Protein AF-A0A326GI86-F1 (afdb_monomer)

Nearest PDB structures (foldseek):
  3mau-assembly2_D  TM=6.169E-01  e=6.995E-01  Symbiobacterium thermophilum
  3mbb-assembly1_B  TM=6.136E-01  e=7.950E-01  Symbiobacterium thermophilum
  3maf-a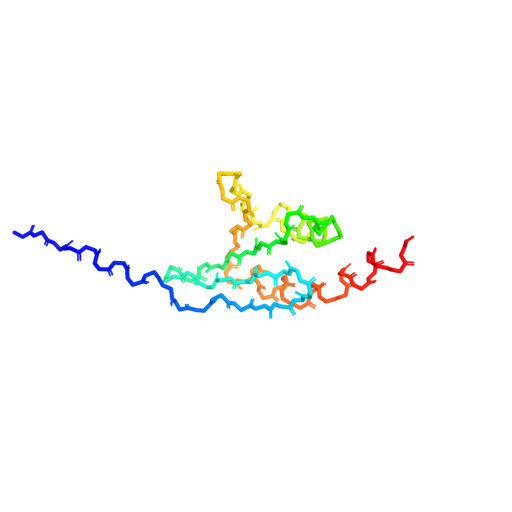ssembly1_B  TM=6.037E-01  e=9.632E-01  Symbiobacterium thermophilum
  5k1r-assembly1_A  TM=5.986E-01  e=1.507E+00  Burkholderia pseudomallei K96243
  4q6r-assembly1_B  TM=5.107E-01  e=1.326E+00  Homo sapiens

Foldseek 3Di:
DDPPPPVPPDDDQDDLDDQWTWDQDPVQKIKIAGHPPPPQLLVLCCVLQPPAWDQDPVVGITIHHNVSVVVSSVCRVVSSVVSVVD

Radius of gyration: 14.04 Å; Cα contacts (8 Å, |Δi|>4): 115; chains: 1; bounding box: 31×36×36 Å

Solvent-accessible surface area (backbone atoms only — not comparable to full-atom values): 5076 Å² total; per-residue (Å²): 142,76,85,75,79,79,70,84,81,83,79,58,80,41,77,76,49,100,54,30,38,32,32,68,43,96,89,56,33,30,36,41,29,41,38,94,85,33,62,49,44,44,51,36,48,47,69,63,33,60,94,68,36,47,79,40,78,95,75,57,31,36,43,22,48,52,72,52,37,54,53,42,66,69,46,45,65,56,41,40,51,54,55,72,75,108

pLDDT: mean 81.36, std 16.44, range [37.09, 94.25]

Secondary structure (DSSP, 8-state):
----------S-EEEEETTEEEEE-TTS-EEEEE-TT-HHHHHHHHHHHTTTSEEETTTTEEEE-HHHHHHHHHHHHHHHHHHHH-

Mean predicted aligned error: 7.56 Å

Structure (mmCIF, N/CA/C/O backbone):
data_AF-A0A326GI86-F1
#
_entry.id   AF-A0A326GI86-F1
#
loop_
_atom_site.group_PDB
_atom_site.id
_atom_site.type_symbol
_atom_site.label_atom_id
_atom_site.label_alt_id
_atom_site.label_comp_id
_atom_site.label_asym_id
_atom_site.label_entity_id
_atom_site.label_seq_id
_atom_site.pdbx_PDB_ins_code
_atom_site.Cartn_x
_atom_site.Cartn_y
_atom_site.Cartn_z
_atom_site.occupancy
_atom_site.B_iso_or_equiv
_atom_site.auth_seq_id
_atom_site.auth_comp_id
_atom_site.auth_asym_id
_atom_site.auth_atom_id
_atom_site.pdbx_PDB_model_num
ATOM 1 N N . MET A 1 1 ? -15.141 27.612 22.752 1.00 38.66 1 MET A N 1
ATOM 2 C CA . MET A 1 1 ? -14.533 26.262 22.782 1.00 38.66 1 MET A CA 1
ATOM 3 C C . MET A 1 1 ? -14.240 25.841 21.350 1.00 38.66 1 MET A C 1
ATOM 5 O O . MET A 1 1 ? -15.139 25.388 20.664 1.00 38.66 1 MET A O 1
ATOM 9 N N . ILE A 1 2 ? -13.023 26.063 20.855 1.00 41.19 2 ILE A N 1
ATOM 10 C CA . ILE A 1 2 ? -12.614 25.578 19.531 1.00 41.19 2 ILE A CA 1
ATOM 11 C C . ILE A 1 2 ? -11.231 24.976 19.745 1.00 41.19 2 ILE A C 1
ATOM 13 O O . ILE A 1 2 ? -10.246 25.703 19.867 1.00 41.19 2 ILE A O 1
ATOM 17 N N . ARG A 1 3 ? -11.163 23.652 19.917 1.00 38.88 3 ARG A N 1
ATOM 18 C CA . ARG A 1 3 ? -9.882 22.943 19.948 1.00 38.88 3 ARG A CA 1
ATOM 19 C C . ARG A 1 3 ? -9.300 23.057 18.543 1.00 38.88 3 ARG A C 1
ATOM 21 O O . ARG A 1 3 ? -9.701 22.324 17.644 1.00 38.88 3 ARG A O 1
ATOM 28 N N . ARG A 1 4 ? -8.405 24.031 18.349 1.00 44.31 4 ARG A N 1
ATOM 29 C CA . ARG A 1 4 ? -7.464 24.051 17.228 1.00 44.31 4 ARG A CA 1
ATOM 30 C C . ARG A 1 4 ? -6.835 22.664 17.181 1.00 44.31 4 ARG A C 1
ATOM 32 O O . ARG A 1 4 ? -6.110 22.294 18.099 1.00 44.31 4 ARG A O 1
ATOM 39 N N . TYR A 1 5 ? -7.145 21.895 16.144 1.00 44.09 5 TYR A N 1
ATOM 40 C CA . TYR A 1 5 ? -6.327 20.755 15.768 1.00 44.09 5 TYR A CA 1
ATOM 41 C C . TYR A 1 5 ? -4.962 21.330 15.375 1.00 44.09 5 TYR A C 1
ATOM 43 O O . TYR A 1 5 ? -4.737 21.660 14.212 1.00 44.09 5 TYR A O 1
ATOM 51 N N . CYS A 1 6 ? -4.062 21.501 16.347 1.00 37.09 6 CYS A N 1
ATOM 52 C CA . CYS A 1 6 ? -2.631 21.532 16.084 1.00 37.09 6 CYS A CA 1
ATOM 53 C C . CYS A 1 6 ? -2.299 20.146 15.540 1.00 37.09 6 CYS A C 1
ATOM 55 O O . CYS A 1 6 ? -1.990 19.220 16.283 1.00 37.09 6 CYS A O 1
ATOM 57 N N . ARG A 1 7 ? -2.515 19.959 14.238 1.00 43.31 7 ARG A N 1
ATOM 58 C CA . ARG A 1 7 ? -2.054 18.770 13.551 1.00 43.31 7 ARG A CA 1
ATOM 59 C C . ARG A 1 7 ? -0.567 18.988 13.371 1.00 43.31 7 ARG A C 1
ATOM 61 O O . ARG A 1 7 ? -0.151 19.594 12.389 1.00 43.31 7 ARG A O 1
ATOM 68 N N . ASP A 1 8 ? 0.184 18.538 14.363 1.00 41.41 8 ASP A N 1
ATOM 69 C CA . ASP A 1 8 ? 1.613 18.300 14.262 1.00 41.41 8 ASP A CA 1
ATOM 70 C C . ASP A 1 8 ? 1.803 17.269 13.134 1.00 41.41 8 ASP A C 1
ATOM 72 O O . ASP A 1 8 ? 1.693 16.056 13.303 1.00 41.41 8 ASP A O 1
ATOM 76 N N . LYS A 1 9 ? 1.829 17.764 11.893 1.00 44.56 9 LYS A N 1
ATOM 77 C CA . LYS A 1 9 ? 2.038 16.976 10.683 1.00 44.56 9 LYS A CA 1
ATOM 78 C C . LYS A 1 9 ? 3.503 17.150 10.344 1.00 44.56 9 LYS A C 1
ATOM 80 O O . LYS A 1 9 ? 3.794 18.054 9.569 1.00 44.56 9 LYS A O 1
ATOM 85 N N . SER A 1 10 ? 4.386 16.324 10.891 1.00 46.91 10 SER A N 1
ATOM 86 C CA . SER A 1 10 ? 5.603 15.825 10.225 1.00 46.91 10 SER A CA 1
ATOM 87 C C . SER A 1 10 ? 6.577 15.273 11.257 1.00 46.91 10 SER A C 1
ATOM 89 O O . SER A 1 10 ? 7.615 15.875 11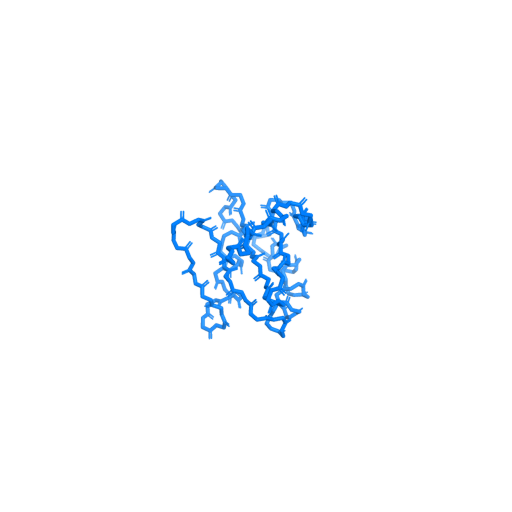.471 1.00 46.91 10 SER A O 1
ATOM 91 N N . GLU A 1 11 ? 6.320 14.099 11.827 1.00 47.44 11 GLU A N 1
ATOM 92 C CA . GLU A 1 11 ? 7.433 13.290 12.328 1.00 47.44 11 GLU A CA 1
ATOM 93 C C . GLU A 1 11 ? 7.239 11.834 11.916 1.00 47.44 11 GLU A C 1
ATOM 95 O O . GLU A 1 11 ? 6.220 11.211 12.204 1.00 47.44 11 GLU A O 1
ATOM 100 N N . GLY A 1 12 ? 8.221 11.320 11.168 1.00 59.88 12 GLY A N 1
ATOM 101 C CA . GLY A 1 12 ? 8.375 9.891 10.917 1.00 59.88 12 GLY A CA 1
ATOM 102 C C . GLY A 1 12 ? 8.067 9.391 9.508 1.00 59.88 12 GLY A C 1
ATOM 103 O O . GLY A 1 12 ? 7.594 8.265 9.382 1.00 59.88 12 GLY A O 1
ATOM 104 N N . LYS A 1 13 ? 8.345 10.153 8.437 1.00 66.44 13 LYS A N 1
ATOM 105 C CA . LYS A 1 13 ? 8.538 9.504 7.127 1.00 66.44 13 LYS A CA 1
ATOM 106 C C . LYS A 1 13 ? 9.861 8.744 7.169 1.00 66.44 13 LYS A C 1
ATOM 108 O O . LYS A 1 13 ? 10.921 9.362 7.219 1.00 66.44 13 LYS A O 1
ATOM 113 N N . ARG A 1 14 ? 9.802 7.416 7.182 1.00 76.88 14 ARG A N 1
ATOM 114 C CA . ARG A 1 14 ? 10.969 6.535 7.209 1.00 76.88 14 ARG A CA 1
ATOM 115 C C . ARG A 1 14 ? 11.126 5.862 5.855 1.00 76.88 14 ARG A C 1
ATOM 117 O O . ARG A 1 14 ? 10.205 5.216 5.365 1.00 76.88 14 ARG A O 1
ATOM 124 N N . THR A 1 15 ? 12.304 5.982 5.261 1.00 79.31 15 THR A N 1
ATOM 125 C CA . THR A 1 15 ? 12.649 5.214 4.063 1.00 79.31 15 THR A CA 1
ATOM 126 C C . THR A 1 15 ? 12.843 3.750 4.452 1.00 79.31 15 THR A C 1
ATOM 128 O O . THR A 1 15 ? 13.678 3.448 5.304 1.00 79.31 15 THR A O 1
ATOM 131 N N . MET A 1 16 ? 12.059 2.854 3.852 1.00 75.25 16 MET A N 1
ATOM 132 C CA . MET A 1 16 ? 12.145 1.406 4.083 1.00 75.25 16 MET A CA 1
ATOM 133 C C . MET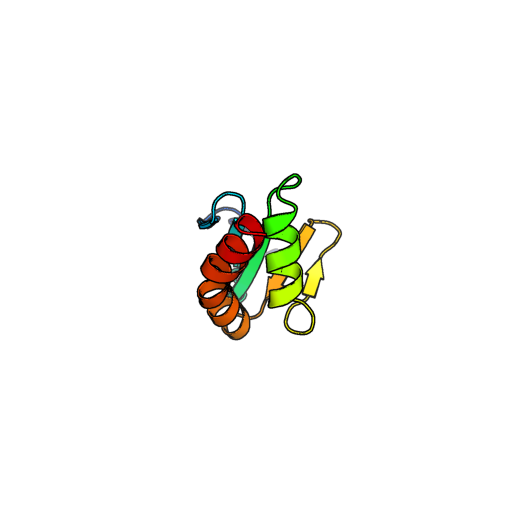 A 1 16 ? 13.106 0.746 3.094 1.00 75.25 16 MET A C 1
ATOM 135 O O . MET A 1 16 ? 14.045 0.060 3.484 1.00 75.25 16 MET A O 1
ATOM 139 N N . CYS A 1 17 ? 12.887 0.980 1.801 1.00 72.06 17 CYS A N 1
ATOM 140 C CA . CYS A 1 17 ? 13.710 0.491 0.693 1.00 72.06 17 CYS A CA 1
ATOM 141 C C . CYS A 1 17 ? 13.959 1.647 -0.282 1.00 72.06 17 CYS A C 1
ATOM 143 O O . CYS A 1 17 ? 13.266 2.660 -0.211 1.00 72.06 17 CYS A O 1
ATOM 145 N N . ALA A 1 18 ? 14.953 1.530 -1.166 1.00 68.94 18 ALA A N 1
ATOM 146 C CA . ALA A 1 18 ? 15.293 2.590 -2.118 1.00 68.94 18 ALA A CA 1
ATOM 147 C C . ALA A 1 18 ? 14.073 2.961 -2.979 1.00 68.94 18 ALA A C 1
ATOM 149 O O . ALA A 1 18 ? 13.735 2.204 -3.880 1.00 68.94 18 ALA A O 1
ATOM 150 N N . GLY A 1 19 ? 13.435 4.094 -2.659 1.00 79.88 19 GLY A N 1
ATOM 151 C CA . GLY A 1 19 ? 12.224 4.592 -3.316 1.00 79.88 19 GLY A CA 1
ATOM 152 C C . GLY A 1 19 ? 10.926 4.436 -2.514 1.00 79.88 19 GLY A C 1
ATOM 153 O O . GLY A 1 19 ? 9.955 5.108 -2.839 1.00 79.88 19 GLY A O 1
ATOM 154 N N . ILE A 1 20 ? 10.886 3.638 -1.438 1.00 87.06 20 ILE A N 1
ATOM 155 C CA . ILE A 1 20 ? 9.659 3.385 -0.662 1.00 87.06 20 ILE A CA 1
ATOM 156 C C . ILE A 1 20 ? 9.705 4.058 0.707 1.00 87.06 20 ILE A C 1
ATOM 158 O O . ILE A 1 20 ? 10.561 3.773 1.550 1.00 87.06 20 ILE A O 1
ATOM 162 N N . LEU A 1 21 ? 8.728 4.929 0.925 1.00 90.25 21 LEU A N 1
ATOM 163 C CA . LEU A 1 21 ? 8.492 5.679 2.142 1.00 90.25 21 LEU A CA 1
ATOM 164 C C . LEU A 1 21 ? 7.373 5.035 2.952 1.00 90.25 21 LEU A C 1
ATOM 166 O O . LEU A 1 21 ? 6.305 4.707 2.435 1.00 90.25 21 LEU A O 1
ATOM 170 N N . GLU A 1 22 ? 7.616 4.926 4.247 1.00 90.56 22 GLU A N 1
ATOM 171 C CA . GLU A 1 22 ? 6.627 4.581 5.248 1.00 90.56 22 GLU A CA 1
ATOM 172 C C . GLU A 1 22 ? 6.331 5.796 6.126 1.00 90.56 22 GLU A C 1
ATOM 174 O O . GLU A 1 22 ? 7.245 6.542 6.476 1.00 90.56 22 GLU A O 1
ATOM 179 N N . GLN A 1 23 ? 5.079 5.972 6.539 1.00 90.94 23 GLN A N 1
ATOM 180 C CA . GLN A 1 23 ? 4.723 6.928 7.579 1.00 90.94 23 GLN A CA 1
ATOM 181 C C . GLN A 1 23 ? 3.679 6.349 8.535 1.00 90.94 23 GLN A C 1
ATOM 183 O O . GLN A 1 23 ? 2.582 5.976 8.126 1.00 90.94 23 GLN A O 1
ATOM 188 N N . ALA A 1 24 ? 3.996 6.328 9.828 1.00 89.50 24 ALA A N 1
ATOM 189 C CA . ALA A 1 24 ? 3.013 6.025 10.861 1.00 89.50 24 ALA A CA 1
ATOM 190 C C . ALA A 1 24 ? 2.073 7.224 11.075 1.00 89.50 24 ALA A C 1
ATOM 192 O O . ALA A 1 24 ? 2.497 8.382 11.104 1.00 89.50 24 ALA A O 1
ATOM 193 N N . LEU A 1 25 ? 0.783 6.943 11.209 1.00 87.25 25 LEU A N 1
ATOM 194 C CA . LEU A 1 25 ? -0.262 7.912 11.507 1.00 87.25 25 LEU A CA 1
ATOM 195 C C . LEU A 1 25 ? -0.612 7.874 13.006 1.00 87.25 25 LEU A C 1
ATOM 197 O O . LEU A 1 25 ? -0.463 6.833 13.649 1.00 87.25 25 LEU A O 1
ATOM 201 N N . PRO A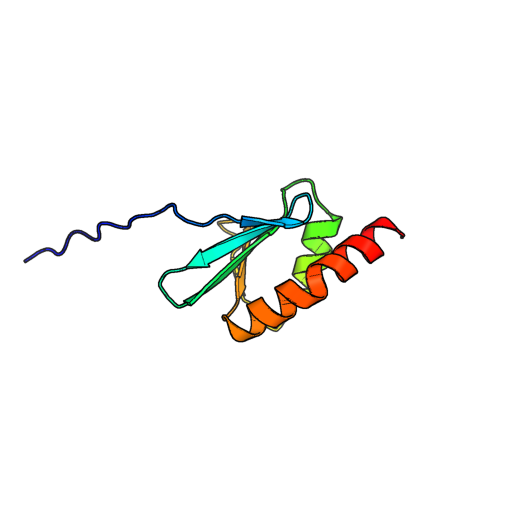 1 26 ? -1.116 8.983 13.578 1.00 80.81 26 PRO A N 1
ATOM 202 C CA . PRO A 1 26 ? -1.484 9.055 14.997 1.00 80.81 26 PRO A CA 1
ATOM 203 C C . PRO A 1 26 ? -2.639 8.117 15.383 1.00 80.81 26 PRO A C 1
ATOM 205 O O . PRO A 1 26 ? -2.789 7.773 16.548 1.00 80.81 26 PRO A O 1
ATOM 208 N N . ASP A 1 27 ? -3.444 7.689 14.412 1.00 81.94 27 ASP A N 1
ATOM 209 C CA . ASP A 1 27 ? -4.494 6.676 14.556 1.00 81.94 27 ASP A CA 1
ATOM 210 C C . ASP A 1 27 ? -3.962 5.227 14.570 1.00 81.94 27 ASP A C 1
ATOM 212 O O . ASP A 1 27 ? -4.747 4.285 14.644 1.00 81.94 27 ASP A O 1
ATOM 216 N N . GLY A 1 28 ? -2.640 5.029 14.515 1.00 85.69 28 GLY A N 1
ATOM 217 C CA . GLY A 1 28 ? -1.987 3.715 14.552 1.00 85.69 28 GLY A CA 1
ATOM 218 C C . GLY A 1 28 ? -1.878 3.029 13.189 1.00 85.69 28 GLY A C 1
ATOM 219 O O . GLY A 1 28 ? -1.154 2.043 13.056 1.00 85.69 28 GLY A O 1
ATOM 220 N N . ASN A 1 29 ? -2.542 3.562 12.160 1.00 90.38 29 ASN A N 1
ATOM 221 C CA . ASN A 1 29 ? -2.355 3.108 10.788 1.00 90.38 29 ASN A CA 1
ATOM 222 C C . ASN A 1 29 ? -0.991 3.531 10.239 1.00 90.38 29 ASN A C 1
ATOM 224 O O . ASN A 1 29 ? -0.322 4.428 10.748 1.00 90.38 29 ASN A O 1
ATOM 228 N N . VAL A 1 30 ? -0.585 2.888 9.154 1.00 92.44 30 VAL A N 1
ATOM 229 C CA . VAL A 1 30 ? 0.682 3.146 8.478 1.00 92.44 30 VAL A CA 1
ATOM 230 C C . VAL A 1 30 ? 0.409 3.372 7.003 1.00 92.44 30 VAL A C 1
ATOM 232 O O . VAL A 1 30 ? -0.358 2.633 6.384 1.00 92.44 30 VAL A O 1
ATOM 235 N N . THR A 1 31 ? 1.031 4.396 6.430 1.00 93.50 31 THR A N 1
ATOM 236 C CA . THR A 1 31 ? 0.997 4.638 4.994 1.00 93.50 31 THR A CA 1
ATOM 237 C C . THR A 1 31 ? 2.281 4.166 4.333 1.00 93.50 31 THR A C 1
ATOM 239 O O . THR A 1 31 ? 3.372 4.365 4.864 1.00 93.50 31 THR A O 1
ATOM 242 N N . PHE A 1 32 ? 2.145 3.561 3.155 1.00 92.88 32 PHE A N 1
ATOM 243 C CA . PHE A 1 32 ? 3.260 3.178 2.295 1.00 92.88 32 PHE A CA 1
ATOM 244 C C . PHE A 1 32 ? 3.143 3.866 0.943 1.00 92.88 32 PHE A C 1
ATOM 246 O O . PHE A 1 32 ? 2.085 3.840 0.310 1.00 92.88 32 PHE A O 1
ATOM 253 N N . GLN A 1 33 ? 4.236 4.460 0.485 1.00 92.81 33 GLN A N 1
ATOM 254 C CA . GLN A 1 33 ? 4.310 5.184 -0.774 1.00 92.81 33 GLN A CA 1
ATOM 255 C C . GLN A 1 33 ? 5.623 4.856 -1.477 1.00 92.81 33 GLN A C 1
ATOM 257 O O . GLN A 1 33 ? 6.688 5.099 -0.923 1.00 92.81 33 GLN A O 1
ATOM 262 N N . ALA A 1 34 ? 5.547 4.340 -2.700 1.00 91.19 34 ALA A N 1
ATOM 263 C CA . ALA A 1 34 ? 6.703 4.263 -3.585 1.00 91.19 34 ALA A CA 1
ATOM 264 C C . ALA A 1 34 ? 6.907 5.602 -4.313 1.00 91.19 34 ALA A C 1
ATOM 266 O O . ALA A 1 34 ? 5.965 6.391 -4.464 1.00 91.19 34 ALA A O 1
ATOM 267 N N . ALA A 1 35 ? 8.133 5.860 -4.765 1.00 88.06 35 ALA A N 1
ATOM 268 C CA . ALA A 1 35 ? 8.447 6.974 -5.647 1.00 88.06 35 ALA A CA 1
ATOM 269 C C . ALA A 1 35 ? 7.640 6.863 -6.949 1.00 88.06 35 ALA A C 1
ATOM 271 O O . ALA A 1 35 ? 7.182 5.783 -7.332 1.00 88.06 35 ALA A O 1
ATOM 272 N N . HIS A 1 36 ? 7.420 7.995 -7.621 1.00 84.06 36 HIS A N 1
ATOM 273 C CA . HIS A 1 36 ? 6.538 8.024 -8.787 1.00 84.06 36 HIS A CA 1
ATOM 274 C C . HIS A 1 36 ? 7.063 7.150 -9.937 1.00 84.06 36 HIS A C 1
ATOM 276 O O . HIS A 1 36 ? 6.267 6.494 -10.604 1.00 84.06 36 HIS A O 1
ATOM 282 N N . ASP A 1 37 ? 8.376 7.155 -10.129 1.00 86.56 37 ASP A N 1
ATOM 283 C CA . ASP A 1 37 ? 9.138 6.439 -11.153 1.00 86.56 37 ASP A CA 1
ATOM 284 C C . ASP A 1 37 ? 9.588 5.030 -10.722 1.00 86.56 37 ASP A C 1
ATOM 286 O O . ASP A 1 37 ? 10.151 4.289 -11.522 1.00 86.56 37 ASP A O 1
ATOM 290 N N . ASP A 1 38 ? 9.308 4.619 -9.481 1.00 86.81 38 ASP A N 1
ATOM 291 C CA . ASP A 1 38 ? 9.686 3.298 -8.972 1.00 86.81 38 ASP A CA 1
ATOM 292 C C . ASP A 1 38 ? 8.588 2.268 -9.274 1.00 86.81 38 ASP A C 1
ATOM 294 O O . ASP A 1 38 ? 7.778 1.910 -8.414 1.00 86.81 38 ASP A O 1
ATOM 298 N N . GLU A 1 39 ? 8.517 1.821 -10.529 1.00 89.06 39 GLU A N 1
ATOM 299 C CA . GLU A 1 39 ? 7.533 0.827 -10.984 1.00 89.06 39 GLU A CA 1
ATOM 300 C C . GLU A 1 39 ? 7.615 -0.475 -10.172 1.00 89.06 39 GLU A C 1
ATOM 302 O O . GLU A 1 39 ? 6.585 -1.028 -9.781 1.00 89.06 39 GLU A O 1
ATOM 307 N N . ILE A 1 40 ? 8.834 -0.911 -9.836 1.00 89.94 40 ILE A N 1
ATOM 308 C CA . ILE A 1 40 ? 9.085 -2.105 -9.020 1.00 89.94 40 ILE A CA 1
ATOM 309 C C . ILE A 1 40 ? 8.522 -1.915 -7.609 1.00 89.94 40 ILE A C 1
ATOM 311 O O . ILE A 1 40 ? 7.833 -2.793 -7.089 1.00 89.94 40 ILE A O 1
ATOM 315 N N . GLY A 1 41 ? 8.781 -0.767 -6.981 1.00 89.62 41 GLY A N 1
ATOM 316 C CA . GLY A 1 41 ? 8.241 -0.443 -5.665 1.00 89.62 41 GLY A CA 1
ATOM 317 C C . GLY A 1 41 ? 6.715 -0.332 -5.662 1.00 89.62 41 GLY A C 1
ATOM 318 O O . GLY A 1 41 ? 6.061 -0.815 -4.735 1.00 89.62 41 GLY A O 1
ATOM 319 N N . ASN A 1 42 ? 6.129 0.250 -6.712 1.00 90.19 42 ASN A N 1
ATOM 320 C CA . ASN A 1 42 ? 4.677 0.349 -6.864 1.00 90.19 42 ASN A CA 1
ATOM 321 C C . ASN A 1 42 ? 4.021 -1.029 -7.024 1.00 90.19 42 ASN A C 1
ATOM 323 O O . ASN A 1 42 ? 3.016 -1.303 -6.364 1.00 90.19 42 ASN A O 1
ATOM 327 N N . ASP A 1 43 ? 4.592 -1.910 -7.846 1.00 91.50 43 ASP A N 1
ATOM 328 C CA . ASP A 1 43 ? 4.099 -3.276 -8.028 1.00 91.50 43 ASP A CA 1
ATOM 329 C C . ASP A 1 43 ? 4.282 -4.129 -6.756 1.00 91.50 43 ASP A C 1
ATOM 331 O O . ASP A 1 43 ? 3.352 -4.827 -6.340 1.00 91.50 43 ASP A O 1
ATOM 335 N N . ALA A 1 44 ? 5.413 -3.997 -6.054 1.00 91.88 44 ALA A N 1
ATOM 336 C CA . ALA A 1 44 ? 5.631 -4.649 -4.763 1.00 91.88 44 ALA A CA 1
ATOM 337 C C . ALA A 1 44 ? 4.574 -4.225 -3.727 1.00 91.88 44 ALA A C 1
ATOM 339 O O . ALA A 1 44 ? 3.954 -5.078 -3.085 1.00 91.88 44 ALA A O 1
ATOM 340 N N . LEU A 1 45 ? 4.305 -2.920 -3.597 1.00 91.94 45 LEU A N 1
ATOM 341 C CA . LEU A 1 45 ? 3.252 -2.418 -2.710 1.00 91.94 45 LEU A CA 1
ATOM 342 C C . LEU A 1 45 ? 1.863 -2.877 -3.150 1.00 91.94 45 LEU A C 1
ATOM 344 O O . LEU A 1 45 ? 1.060 -3.261 -2.302 1.00 91.94 45 LEU A O 1
ATOM 348 N N . LEU A 1 46 ? 1.576 -2.896 -4.453 1.00 92.31 46 LEU A N 1
ATOM 349 C CA . LEU A 1 46 ? 0.318 -3.419 -4.976 1.00 92.31 46 LEU A CA 1
ATOM 350 C C . LEU A 1 46 ? 0.127 -4.883 -4.559 1.00 92.31 46 LEU A C 1
ATOM 352 O O . LEU A 1 46 ? -0.920 -5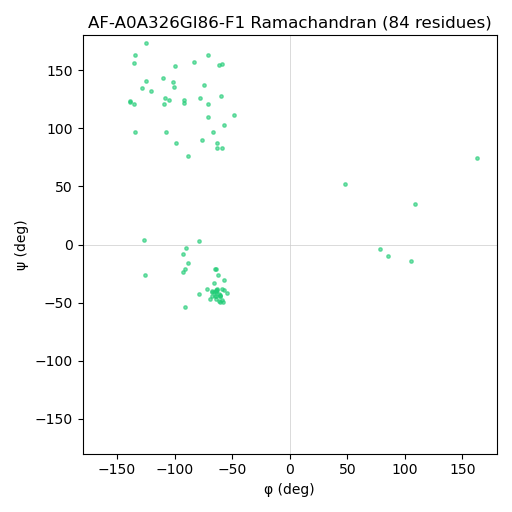.221 -4.019 1.00 92.31 46 LEU A O 1
ATOM 356 N N . ARG A 1 47 ? 1.124 -5.751 -4.743 1.00 91.44 47 ARG A N 1
ATOM 357 C CA . ARG A 1 47 ? 1.035 -7.177 -4.374 1.00 91.44 47 ARG A CA 1
ATOM 358 C C . ARG A 1 47 ? 0.860 -7.390 -2.873 1.00 91.44 47 ARG A C 1
ATOM 360 O O . ARG A 1 47 ? 0.113 -8.274 -2.458 1.00 91.44 47 ARG A O 1
ATOM 367 N N . LEU A 1 48 ? 1.539 -6.590 -2.054 1.00 91.31 48 LEU A N 1
ATOM 368 C CA . LEU A 1 48 ? 1.508 -6.744 -0.601 1.00 91.31 48 LEU A CA 1
ATOM 369 C C . LEU A 1 48 ? 0.229 -6.168 0.021 1.00 91.31 48 LEU A C 1
ATOM 371 O O . LEU A 1 48 ? -0.374 -6.819 0.881 1.00 91.31 48 LEU A O 1
ATOM 375 N N . CYS A 1 49 ? -0.204 -4.994 -0.438 1.00 92.50 49 CYS A N 1
ATOM 376 C CA . CYS A 1 49 ? -1.311 -4.241 0.146 1.00 92.50 49 CYS A CA 1
ATOM 377 C C . CYS A 1 49 ? -2.670 -4.540 -0.505 1.00 92.50 49 CYS A C 1
ATOM 379 O O . CYS A 1 49 ? -3.699 -4.351 0.144 1.00 92.50 49 CYS A O 1
ATOM 381 N N . LYS A 1 50 ? -2.737 -5.017 -1.755 1.00 91.88 50 LYS A N 1
ATOM 382 C CA . LYS A 1 50 ? -4.022 -5.318 -2.412 1.00 91.88 50 LYS A CA 1
ATOM 383 C C . LYS A 1 50 ? -4.806 -6.369 -1.622 1.00 91.88 50 LYS A C 1
ATOM 385 O O . LYS A 1 50 ? -4.293 -7.429 -1.283 1.00 91.88 50 LYS A O 1
ATOM 390 N N . GLY A 1 51 ? -6.066 -6.053 -1.322 1.00 90.50 51 GLY A N 1
ATOM 391 C CA . GLY A 1 51 ? -6.959 -6.909 -0.532 1.00 90.50 51 GLY A CA 1
ATOM 392 C C . GLY A 1 51 ? -6.723 -6.869 0.983 1.00 90.50 51 GLY A C 1
ATOM 393 O O . GLY A 1 51 ? -7.484 -7.490 1.715 1.00 90.50 51 GLY A O 1
ATOM 394 N N . ARG A 1 52 ? -5.705 -6.139 1.462 1.00 90.62 52 ARG A N 1
ATOM 395 C CA . ARG A 1 52 ? -5.369 -6.010 2.895 1.00 90.62 52 ARG A CA 1
ATOM 396 C C . ARG A 1 52 ? -5.278 -4.561 3.380 1.00 90.62 52 ARG A C 1
ATOM 398 O O . ARG A 1 52 ? -5.482 -4.295 4.557 1.00 90.62 52 ARG A O 1
ATOM 405 N N . GLY A 1 53 ? -4.978 -3.632 2.481 1.00 91.69 53 GLY A N 1
ATOM 406 C CA . GLY A 1 53 ? -4.939 -2.195 2.714 1.00 91.69 53 GLY A CA 1
ATOM 407 C C . GLY A 1 53 ? -5.841 -1.440 1.743 1.00 91.69 53 GLY A C 1
ATOM 408 O O . GLY A 1 53 ? -6.392 -2.000 0.792 1.00 91.69 53 GLY A O 1
ATOM 409 N N . VAL A 1 54 ? -5.973 -0.140 1.983 1.00 92.75 54 VAL A N 1
ATOM 410 C CA . VAL A 1 54 ? -6.791 0.769 1.179 1.00 92.75 54 VAL A CA 1
ATOM 411 C C . VAL A 1 54 ? -5.880 1.629 0.313 1.00 92.75 54 VAL A C 1
ATOM 413 O O . VAL A 1 54 ? -5.001 2.325 0.819 1.00 92.75 54 VAL A O 1
ATOM 416 N N . TRP A 1 55 ? -6.095 1.604 -1.000 1.00 93.44 55 TRP A N 1
ATOM 417 C CA . TRP A 1 55 ? -5.413 2.514 -1.915 1.00 93.44 55 TRP A CA 1
ATOM 418 C C . TRP A 1 55 ? -6.055 3.903 -1.873 1.00 93.44 55 TRP A C 1
ATOM 420 O O . TRP A 1 55 ? -7.260 4.034 -2.092 1.00 93.44 55 TRP A O 1
ATOM 430 N N . ILE A 1 56 ? -5.250 4.943 -1.635 1.00 90.81 56 ILE A N 1
ATOM 431 C CA . ILE A 1 56 ? -5.696 6.341 -1.634 1.00 90.81 56 ILE A CA 1
ATOM 432 C C . ILE A 1 56 ? -5.165 7.044 -2.896 1.00 90.81 56 ILE A C 1
ATOM 434 O O . ILE A 1 56 ? -4.028 7.529 -2.898 1.00 90.81 56 ILE A O 1
ATOM 438 N N . PRO A 1 57 ? -5.968 7.160 -3.974 1.00 88.19 57 PRO A N 1
ATOM 439 C CA . PRO A 1 57 ? -5.495 7.681 -5.260 1.00 88.19 57 PRO A CA 1
ATOM 440 C C . PRO A 1 57 ? -5.091 9.159 -5.195 1.00 88.19 57 PRO A C 1
ATOM 442 O O . PRO A 1 57 ? -4.128 9.556 -5.845 1.00 88.19 57 PRO A O 1
ATOM 445 N N . ALA A 1 58 ? -5.769 9.960 -4.365 1.00 87.56 58 ALA A N 1
ATOM 446 C CA . ALA A 1 58 ? -5.521 11.398 -4.234 1.00 87.56 58 ALA A CA 1
ATOM 447 C C . ALA A 1 58 ? -4.108 11.739 -3.733 1.00 87.56 58 ALA A C 1
ATOM 449 O O . ALA A 1 58 ? -3.598 12.826 -3.988 1.00 87.56 58 ALA A O 1
ATOM 450 N N . SER A 1 59 ? -3.474 10.828 -2.997 1.00 81.75 59 SER A N 1
ATOM 451 C CA . SER A 1 59 ? -2.138 11.033 -2.428 1.00 81.75 59 SER A CA 1
ATOM 452 C C . SER A 1 59 ? -1.155 9.925 -2.796 1.00 81.75 59 SER A C 1
ATOM 454 O O . SER A 1 59 ? -0.023 9.952 -2.323 1.00 81.75 59 SER A O 1
ATOM 456 N N . ARG A 1 60 ? -1.579 8.974 -3.639 1.00 88.00 60 ARG A N 1
ATOM 457 C CA . ARG A 1 60 ? -0.795 7.832 -4.120 1.00 88.00 60 ARG A CA 1
ATOM 458 C C . ARG A 1 60 ? -0.064 7.086 -2.998 1.00 88.00 60 ARG A C 1
ATOM 460 O O . ARG A 1 60 ? 1.148 6.892 -3.063 1.00 88.00 60 ARG A O 1
ATOM 467 N N . TYR A 1 61 ? -0.792 6.705 -1.953 1.00 92.06 61 TYR A N 1
ATOM 468 C CA . TYR A 1 61 ? -0.263 5.838 -0.903 1.00 92.06 61 TYR A CA 1
ATOM 469 C C . TYR A 1 61 ? -1.258 4.739 -0.544 1.00 92.06 61 TYR A C 1
ATOM 471 O O . TYR A 1 61 ? -2.472 4.874 -0.717 1.00 92.06 61 TYR A O 1
ATOM 479 N N . TRP A 1 62 ? -0.721 3.658 0.001 1.00 94.25 62 TRP A N 1
ATOM 480 C CA . TRP A 1 62 ? -1.475 2.576 0.613 1.00 94.25 62 TRP A CA 1
ATOM 481 C C . TRP A 1 62 ? -1.644 2.844 2.096 1.00 94.25 62 TRP A C 1
ATOM 483 O O . TRP A 1 62 ? -0.652 3.020 2.792 1.00 94.25 62 TRP A O 1
ATOM 493 N N . LEU A 1 63 ? -2.880 2.868 2.581 1.00 93.50 63 LEU A N 1
ATOM 494 C CA . LEU A 1 63 ? -3.199 2.909 4.002 1.00 93.50 63 LEU A CA 1
ATOM 495 C C . LEU A 1 63 ? -3.360 1.479 4.518 1.00 93.50 63 LEU A C 1
ATOM 497 O O . LEU A 1 63 ? -4.205 0.732 4.026 1.00 93.50 63 LEU A O 1
ATOM 501 N N . CYS A 1 64 ? -2.563 1.102 5.509 1.00 93.50 64 CYS A N 1
ATOM 502 C CA . CYS A 1 64 ? -2.575 -0.226 6.107 1.00 93.50 64 CYS A CA 1
ATOM 503 C C . CYS A 1 64 ? -2.783 -0.129 7.620 1.00 93.50 64 CYS A C 1
ATOM 505 O O . CYS A 1 64 ? -2.199 0.731 8.279 1.00 93.50 64 CYS A O 1
ATOM 507 N N . ALA A 1 65 ? -3.569 -1.054 8.171 1.00 91.75 65 ALA A N 1
ATOM 508 C CA . ALA A 1 65 ? -3.620 -1.285 9.612 1.00 91.75 65 ALA A CA 1
ATOM 509 C C . ALA A 1 65 ? -2.233 -1.723 10.131 1.00 91.75 65 ALA A C 1
ATOM 511 O O . ALA A 1 65 ? -1.465 -2.310 9.363 1.00 91.75 65 ALA A O 1
ATOM 512 N N . PRO A 1 66 ? -1.896 -1.492 11.413 1.00 89.81 66 PRO A N 1
ATOM 513 C CA . PRO A 1 66 ? -0.569 -1.802 11.964 1.00 89.81 66 PRO A CA 1
ATOM 514 C C . PRO A 1 66 ? -0.165 -3.279 11.809 1.00 89.81 66 PRO A C 1
ATOM 516 O O . PRO A 1 66 ? 1.012 -3.600 11.622 1.00 89.81 66 PRO A O 1
ATOM 519 N N . GLU A 1 67 ? -1.145 -4.178 11.823 1.00 90.25 67 GLU A N 1
ATOM 520 C CA . GLU A 1 67 ? -0.945 -5.624 11.678 1.00 90.25 67 GLU A CA 1
ATOM 521 C C . GLU A 1 67 ? -0.491 -5.964 10.252 1.00 90.25 67 GLU A C 1
ATOM 523 O O . GLU A 1 67 ? 0.533 -6.616 10.042 1.00 90.25 67 GLU A O 1
ATO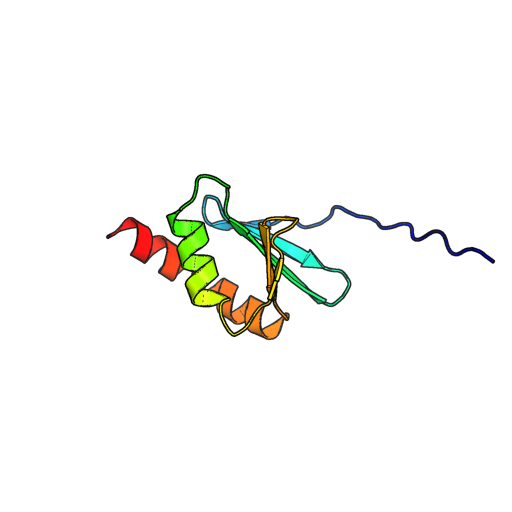M 528 N N . ILE A 1 68 ? -1.185 -5.395 9.263 1.00 91.81 68 ILE A N 1
ATOM 529 C CA . ILE A 1 68 ? -0.833 -5.502 7.844 1.00 91.81 68 ILE A CA 1
ATOM 530 C C . ILE A 1 68 ? 0.495 -4.804 7.569 1.00 91.81 68 ILE A C 1
ATOM 532 O O . ILE A 1 68 ? 1.335 -5.340 6.853 1.00 91.81 68 ILE A O 1
ATOM 536 N N . ALA A 1 69 ? 0.723 -3.635 8.167 1.00 91.06 69 ALA A N 1
ATOM 537 C CA . ALA A 1 69 ? 1.961 -2.887 8.016 1.00 91.06 69 ALA A CA 1
ATOM 538 C C . ALA A 1 69 ? 3.176 -3.696 8.479 1.00 91.06 69 ALA A C 1
ATOM 540 O O . ALA A 1 69 ? 4.214 -3.666 7.827 1.00 91.06 69 ALA A O 1
ATOM 541 N N . SER A 1 70 ? 3.042 -4.469 9.556 1.00 91.06 70 SER A N 1
ATOM 542 C CA . SER A 1 70 ? 4.100 -5.366 10.032 1.00 91.06 70 SER A CA 1
ATOM 543 C C . SER A 1 70 ? 4.413 -6.466 9.014 1.00 91.06 70 SER A C 1
ATOM 545 O O . SER A 1 70 ? 5.582 -6.734 8.738 1.00 91.06 70 SER A O 1
ATOM 547 N N . THR A 1 71 ? 3.388 -7.043 8.379 1.00 91.75 71 THR A N 1
ATOM 548 C CA . THR A 1 71 ? 3.570 -7.994 7.270 1.00 91.75 71 THR A CA 1
ATOM 549 C C . THR A 1 71 ? 4.229 -7.343 6.053 1.00 91.75 71 THR A C 1
ATOM 551 O O . THR A 1 71 ? 5.153 -7.918 5.482 1.00 91.75 71 THR A O 1
ATOM 554 N N . VAL A 1 72 ? 3.791 -6.139 5.666 1.00 90.62 72 VAL A N 1
ATOM 555 C CA . VAL A 1 72 ? 4.374 -5.390 4.542 1.00 90.62 72 VAL A CA 1
ATOM 556 C C . VAL A 1 72 ? 5.845 -5.103 4.823 1.00 90.62 72 VAL A C 1
ATOM 558 O O . VAL A 1 72 ? 6.677 -5.444 3.996 1.00 90.62 72 VAL A O 1
ATOM 561 N N . ARG A 1 73 ? 6.198 -4.580 6.003 1.00 90.81 73 ARG A N 1
ATOM 562 C CA . ARG A 1 73 ? 7.591 -4.309 6.405 1.00 90.81 73 ARG A CA 1
ATOM 563 C C . ARG A 1 73 ? 8.497 -5.533 6.285 1.00 90.81 73 ARG A C 1
ATOM 565 O O . ARG A 1 73 ? 9.629 -5.397 5.835 1.00 90.81 73 ARG A O 1
ATOM 572 N N . ALA A 1 74 ? 8.007 -6.708 6.679 1.00 91.25 74 ALA A N 1
ATOM 573 C CA . ALA A 1 74 ? 8.773 -7.948 6.604 1.00 91.25 74 ALA A CA 1
ATOM 574 C C . ALA A 1 74 ? 8.951 -8.451 5.161 1.00 91.25 74 ALA A C 1
ATOM 576 O O . ALA A 1 74 ? 10.018 -8.943 4.815 1.00 91.25 74 ALA A O 1
ATOM 577 N N . ALA A 1 75 ? 7.925 -8.317 4.316 1.00 90.38 75 ALA A N 1
ATOM 578 C CA . ALA A 1 75 ? 7.923 -8.860 2.956 1.00 90.38 75 ALA A CA 1
ATOM 579 C C . ALA A 1 75 ? 8.442 -7.886 1.880 1.00 90.38 75 ALA A C 1
ATOM 581 O O . ALA A 1 75 ? 8.832 -8.312 0.793 1.00 90.38 75 ALA A O 1
ATOM 582 N N . LEU A 1 76 ? 8.439 -6.579 2.157 1.00 89.19 76 LEU A N 1
ATOM 583 C CA . LEU A 1 76 ? 8.803 -5.531 1.202 1.00 89.19 76 LEU A CA 1
ATOM 584 C C . LEU A 1 76 ? 10.246 -5.644 0.678 1.00 89.19 76 LEU A C 1
ATOM 586 O O . LEU A 1 76 ? 10.415 -5.523 -0.536 1.00 89.19 76 LEU A O 1
ATOM 590 N N . PRO A 1 77 ? 11.278 -5.905 1.509 1.00 87.88 77 PRO A N 1
ATOM 591 C CA . PRO A 1 77 ? 12.653 -6.017 1.021 1.00 87.88 77 PRO A CA 1
ATOM 592 C C . PRO A 1 77 ? 12.826 -7.157 0.011 1.00 87.88 77 PRO A C 1
ATOM 594 O O . PRO A 1 77 ? 13.461 -6.970 -1.027 1.00 87.88 77 PRO A O 1
ATOM 597 N N . ASP A 1 78 ? 12.221 -8.316 0.285 1.00 88.25 78 ASP A N 1
ATOM 598 C CA . ASP A 1 78 ? 12.232 -9.469 -0.617 1.00 88.25 78 ASP A CA 1
ATOM 599 C C . ASP A 1 78 ? 11.438 -9.199 -1.897 1.00 88.25 78 ASP A C 1
ATOM 601 O O . ASP A 1 78 ? 11.934 -9.463 -2.990 1.00 88.25 78 ASP A O 1
ATOM 605 N N . ALA A 1 79 ? 10.249 -8.597 -1.794 1.00 87.00 79 ALA A N 1
ATOM 606 C CA . ALA A 1 79 ? 9.434 -8.254 -2.959 1.00 87.00 79 ALA A CA 1
ATOM 607 C C . ALA A 1 79 ? 10.159 -7.285 -3.912 1.00 87.00 79 ALA A C 1
ATOM 609 O O . ALA A 1 79 ? 10.171 -7.501 -5.124 1.00 87.00 79 ALA A O 1
ATOM 610 N N . VAL A 1 80 ? 10.810 -6.251 -3.367 1.00 86.12 80 VAL A N 1
ATOM 611 C CA . VAL A 1 80 ? 11.603 -5.294 -4.154 1.00 86.12 80 VAL A CA 1
ATOM 612 C C . VAL A 1 80 ? 12.843 -5.963 -4.748 1.00 86.12 80 VAL A C 1
ATOM 614 O O . VAL A 1 80 ? 13.175 -5.711 -5.904 1.00 86.12 80 VAL A O 1
ATOM 617 N N . ARG A 1 81 ? 13.531 -6.832 -3.994 1.00 86.12 81 ARG A N 1
ATOM 618 C CA . ARG A 1 81 ? 14.691 -7.580 -4.500 1.00 86.12 81 ARG A CA 1
ATOM 619 C C . ARG A 1 81 ? 14.303 -8.489 -5.665 1.00 86.12 81 ARG A C 1
ATOM 621 O O . ARG A 1 81 ? 14.974 -8.450 -6.688 1.00 86.12 81 ARG A O 1
ATOM 628 N N . LEU A 1 82 ? 13.231 -9.268 -5.530 1.00 83.75 82 LEU A N 1
ATOM 629 C CA . LEU A 1 82 ? 12.735 -10.154 -6.587 1.00 83.75 82 LEU A CA 1
ATOM 630 C C . LEU A 1 82 ? 12.348 -9.369 -7.845 1.00 83.75 82 LEU A C 1
ATOM 632 O O . LEU A 1 82 ? 12.738 -9.749 -8.945 1.00 83.75 82 LEU A O 1
ATOM 636 N N . GLY A 1 83 ? 11.658 -8.236 -7.683 1.00 80.62 83 GLY A N 1
ATOM 637 C CA . GLY A 1 83 ? 11.280 -7.377 -8.806 1.00 80.62 83 GLY A CA 1
ATOM 638 C C . GLY A 1 83 ? 12.460 -6.732 -9.542 1.00 80.62 83 GLY A C 1
ATOM 639 O O . GLY A 1 83 ? 12.307 -6.361 -10.694 1.00 80.62 83 GLY A O 1
ATOM 640 N N . ARG A 1 84 ? 13.639 -6.623 -8.912 1.00 81.12 84 ARG A N 1
ATOM 641 C CA . ARG A 1 84 ? 14.877 -6.120 -9.546 1.00 81.12 84 ARG A CA 1
ATOM 642 C C . ARG A 1 84 ? 15.714 -7.202 -10.230 1.00 81.12 84 ARG A C 1
ATOM 644 O O . ARG A 1 84 ? 16.641 -6.869 -10.959 1.00 81.12 84 ARG A O 1
ATOM 651 N N . LEU A 1 85 ? 15.455 -8.471 -9.921 1.00 77.12 85 LEU A N 1
ATOM 652 C CA . LEU A 1 85 ? 16.157 -9.623 -10.497 1.00 77.12 85 LEU A CA 1
ATOM 653 C C . LEU A 1 85 ? 15.446 -10.194 -11.732 1.00 77.12 85 LEU A C 1
ATOM 655 O O . LEU A 1 85 ? 15.990 -11.094 -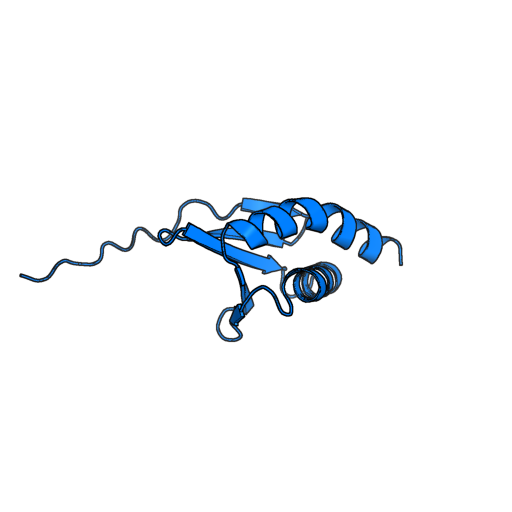12.368 1.00 77.12 85 LEU A O 1
ATOM 659 N N . THR A 1 86 ? 14.234 -9.713 -12.015 1.00 57.91 86 THR A 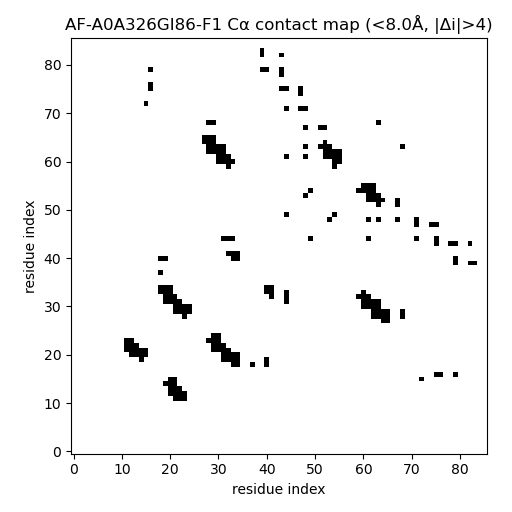N 1
ATOM 660 C CA . THR A 1 86 ? 13.395 -10.121 -13.150 1.00 57.91 86 THR A CA 1
ATOM 661 C C . THR A 1 86 ? 13.558 -9.122 -14.285 1.00 57.91 86 THR A C 1
ATOM 663 O O . THR A 1 86 ? 13.570 -9.568 -15.451 1.00 57.91 86 THR A O 1
#

Sequence (86 aa):
MIRRYCRDKSEGKRTMCAGILEQALPDGNVTFQAAHDDEIGNDALLRLCKGRGVWIPASRYWLCAPEI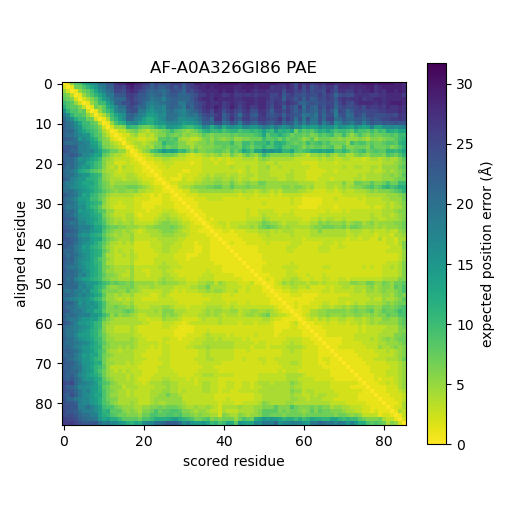ASTVRAALPDAVRLGRLT